Protein AF-A0A1Q8FZE8-F1 (afdb_monomer_lite)

Structure (mmCIF, N/CA/C/O backbone):
data_AF-A0A1Q8FZE8-F1
#
_entry.id   AF-A0A1Q8FZE8-F1
#
loop_
_atom_site.group_PDB
_atom_site.id
_atom_site.type_symbol
_atom_site.label_atom_id
_atom_site.label_alt_id
_atom_site.label_comp_id
_atom_site.label_asym_id
_atom_site.label_entity_id
_atom_site.label_seq_id
_atom_site.pdbx_PDB_ins_code
_atom_site.Cartn_x
_atom_site.Cartn_y
_atom_site.Cartn_z
_atom_site.occupancy
_atom_site.B_iso_or_equiv
_atom_site.auth_seq_id
_atom_site.auth_comp_id
_atom_site.auth_asym_id
_atom_site.auth_atom_id
_atom_site.pdbx_PDB_model_num
ATOM 1 N N . MET A 1 1 ? 19.297 -3.345 -14.643 1.00 51.31 1 MET A N 1
ATOM 2 C CA . MET A 1 1 ? 18.632 -2.018 -14.655 1.00 51.31 1 MET A CA 1
ATOM 3 C C . MET A 1 1 ? 17.106 -2.091 -14.813 1.00 51.31 1 MET A C 1
ATOM 5 O O . MET A 1 1 ? 16.463 -1.093 -14.536 1.00 51.31 1 MET A O 1
ATOM 9 N N . ALA A 1 2 ? 16.501 -3.230 -15.193 1.00 52.94 2 ALA A N 1
ATOM 10 C CA . ALA A 1 2 ? 15.039 -3.354 -15.316 1.00 52.94 2 ALA A CA 1
ATOM 11 C C . ALA A 1 2 ? 14.303 -3.495 -13.966 1.00 52.94 2 ALA A C 1
ATOM 13 O O . ALA A 1 2 ? 13.233 -2.916 -13.794 1.00 52.94 2 ALA A O 1
ATOM 14 N N . ASP A 1 3 ? 14.894 -4.191 -12.987 1.00 61.41 3 ASP A N 1
ATOM 15 C CA . ASP A 1 3 ? 14.265 -4.379 -11.671 1.00 61.41 3 ASP A CA 1
ATOM 16 C C . ASP A 1 3 ? 14.015 -3.067 -10.923 1.00 61.41 3 ASP A C 1
ATOM 18 O O . ASP A 1 3 ? 13.009 -2.943 -10.229 1.00 61.41 3 ASP A O 1
ATOM 22 N N . SER A 1 4 ? 14.880 -2.057 -11.073 1.00 79.00 4 SER A N 1
ATOM 23 C CA . SER A 1 4 ? 14.751 -0.817 -10.297 1.00 79.00 4 SER A CA 1
ATOM 24 C C . SER A 1 4 ? 13.526 0.009 -10.691 1.00 79.00 4 SER A C 1
ATOM 26 O O . SER A 1 4 ? 12.917 0.623 -9.817 1.00 79.00 4 SER A O 1
ATOM 28 N N . VAL A 1 5 ? 13.125 -0.008 -11.967 1.00 88.81 5 VAL A N 1
ATOM 29 C CA . VAL A 1 5 ? 11.954 0.738 -12.458 1.00 88.81 5 VAL A CA 1
ATOM 30 C C . VAL A 1 5 ? 10.668 0.141 -11.893 1.00 88.81 5 VAL A C 1
ATOM 32 O O . VAL A 1 5 ? 9.841 0.864 -11.337 1.00 88.81 5 VAL A O 1
ATOM 35 N N . TRP A 1 6 ? 10.515 -1.182 -11.968 1.00 87.88 6 TRP A N 1
ATOM 36 C CA . TRP A 1 6 ? 9.330 -1.872 -11.453 1.00 87.88 6 TRP A CA 1
ATOM 37 C C . TRP A 1 6 ? 9.262 -1.850 -9.927 1.00 87.88 6 TRP A C 1
ATOM 39 O O . TRP A 1 6 ? 8.197 -1.608 -9.368 1.00 87.88 6 TRP A O 1
ATOM 49 N N . THR A 1 7 ? 10.407 -1.981 -9.258 1.00 89.62 7 THR A N 1
ATOM 50 C CA . THR A 1 7 ? 10.539 -1.816 -7.803 1.00 89.62 7 THR A CA 1
ATOM 51 C C . THR A 1 7 ? 10.122 -0.411 -7.357 1.00 89.62 7 THR A C 1
ATOM 53 O O . THR A 1 7 ? 9.358 -0.250 -6.402 1.00 89.62 7 THR A O 1
ATOM 56 N N . ALA A 1 8 ? 10.587 0.629 -8.060 1.00 90.19 8 ALA A N 1
ATOM 57 C CA . ALA A 1 8 ? 10.209 2.010 -7.777 1.00 90.19 8 ALA A CA 1
ATOM 58 C C . ALA A 1 8 ? 8.712 2.247 -8.016 1.00 90.19 8 ALA A C 1
ATOM 60 O O . ALA A 1 8 ? 8.058 2.882 -7.188 1.00 90.19 8 ALA A O 1
ATOM 61 N N . ARG A 1 9 ? 8.158 1.688 -9.100 1.00 90.94 9 ARG A N 1
ATOM 62 C CA . ARG A 1 9 ? 6.729 1.780 -9.418 1.00 90.94 9 ARG A CA 1
ATOM 63 C C . ARG A 1 9 ? 5.866 1.080 -8.369 1.00 90.94 9 ARG A C 1
ATOM 65 O O . ARG A 1 9 ? 4.940 1.697 -7.858 1.00 90.94 9 ARG A O 1
ATOM 72 N N . ALA A 1 10 ? 6.197 -0.151 -7.975 1.00 90.38 10 ALA A N 1
ATOM 73 C CA . ALA A 1 10 ? 5.471 -0.891 -6.939 1.00 90.38 10 ALA A CA 1
ATOM 74 C C . ALA A 1 10 ? 5.460 -0.134 -5.601 1.00 90.38 10 ALA A C 1
ATOM 76 O O . ALA A 1 10 ? 4.413 0.020 -4.969 1.00 90.38 10 ALA A O 1
ATOM 77 N N . LYS A 1 11 ? 6.614 0.415 -5.201 1.00 91.25 11 LYS A N 1
ATOM 78 C CA . LYS A 1 11 ? 6.738 1.282 -4.023 1.00 91.25 11 LYS A CA 1
ATOM 79 C C . LYS A 1 11 ? 5.864 2.533 -4.127 1.00 91.25 11 LYS A C 1
ATOM 81 O O . LYS A 1 11 ? 5.212 2.893 -3.148 1.00 91.25 11 LYS A O 1
ATOM 86 N N . ALA A 1 12 ? 5.879 3.212 -5.274 1.00 91.94 12 ALA A N 1
ATOM 87 C CA . ALA A 1 12 ? 5.095 4.424 -5.496 1.00 91.94 12 ALA A CA 1
ATOM 88 C C . ALA A 1 12 ? 3.590 4.136 -5.429 1.00 91.94 12 ALA A C 1
ATOM 90 O O . ALA A 1 12 ? 2.874 4.835 -4.716 1.00 91.94 12 ALA A O 1
ATOM 91 N N . ILE A 1 13 ? 3.141 3.061 -6.081 1.00 92.31 13 ILE A N 1
ATOM 92 C CA . ILE A 1 13 ? 1.746 2.614 -6.063 1.00 92.31 13 ILE A CA 1
ATOM 93 C C . ILE A 1 13 ? 1.299 2.333 -4.627 1.00 92.31 13 ILE A C 1
ATOM 95 O O . ILE A 1 13 ? 0.331 2.933 -4.162 1.00 92.31 13 ILE A O 1
ATOM 99 N N . LEU A 1 14 ? 2.029 1.492 -3.888 1.00 92.06 14 LEU A N 1
ATOM 100 C CA . LEU A 1 14 ? 1.638 1.123 -2.527 1.00 92.06 14 LEU A CA 1
ATOM 101 C C . LEU A 1 14 ? 1.600 2.341 -1.592 1.00 92.06 14 LEU A C 1
ATOM 103 O O . LEU A 1 14 ? 0.659 2.495 -0.817 1.00 92.06 14 LEU A O 1
ATOM 107 N N . LYS A 1 15 ? 2.567 3.260 -1.712 1.00 91.50 15 LYS A N 1
ATOM 108 C CA . LYS A 1 15 ? 2.536 4.531 -0.972 1.00 91.50 15 LYS A CA 1
ATOM 109 C C . LYS A 1 15 ? 1.355 5.413 -1.364 1.00 91.50 15 LYS A C 1
ATOM 111 O O . LYS A 1 15 ? 0.763 6.034 -0.490 1.00 91.50 15 LYS A O 1
ATOM 116 N N . SER A 1 16 ? 1.018 5.490 -2.650 1.00 93.44 16 SER A N 1
ATOM 117 C CA . SER A 1 16 ? -0.118 6.290 -3.112 1.00 93.44 16 SER A CA 1
ATOM 118 C C . SER A 1 16 ? -1.435 5.767 -2.535 1.00 93.44 16 SER A C 1
ATOM 120 O O . SER A 1 16 ? -2.251 6.558 -2.073 1.00 93.44 16 SER A O 1
ATOM 122 N N . GLU A 1 17 ? -1.595 4.444 -2.453 1.00 93.25 17 GLU A N 1
ATOM 123 C CA . GLU A 1 17 ? -2.758 3.806 -1.839 1.00 93.25 17 GLU A CA 1
ATOM 124 C C . GLU A 1 17 ? -2.821 4.061 -0.332 1.00 93.25 17 GLU A C 1
ATOM 126 O O . GLU A 1 17 ? -3.875 4.435 0.182 1.00 93.25 17 GLU A O 1
ATOM 131 N N . MET A 1 18 ? -1.690 3.963 0.374 1.00 92.94 18 MET A N 1
ATOM 132 C CA . MET A 1 18 ? -1.614 4.339 1.791 1.00 92.94 18 MET A CA 1
ATOM 133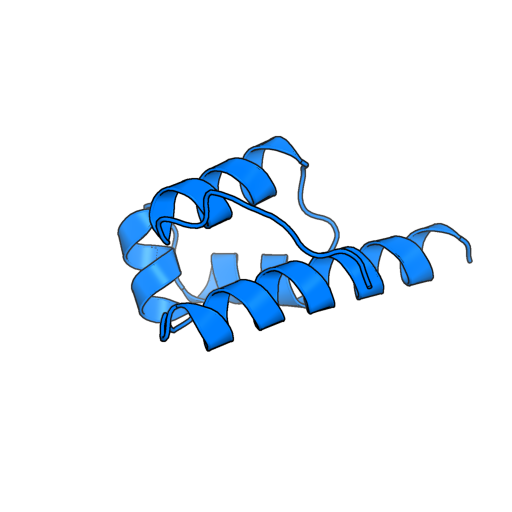 C C . MET A 1 18 ? -2.056 5.792 2.013 1.00 92.94 18 MET A C 1
ATOM 135 O O . MET A 1 18 ? -2.888 6.051 2.882 1.00 92.94 18 MET A O 1
ATOM 139 N N . THR A 1 19 ? -1.574 6.727 1.188 1.00 92.81 19 THR A N 1
ATOM 140 C CA . THR A 1 19 ? -1.971 8.142 1.256 1.00 92.81 19 THR A CA 1
ATOM 141 C C . THR A 1 19 ? -3.459 8.333 0.955 1.00 92.81 19 THR A C 1
ATOM 143 O O . THR A 1 19 ? -4.137 9.040 1.695 1.00 92.81 19 THR A O 1
ATOM 146 N N . ARG A 1 20 ? -4.002 7.675 -0.081 1.00 91.75 20 ARG A N 1
ATOM 147 C CA . ARG A 1 20 ? -5.436 7.734 -0.437 1.00 91.75 20 ARG A CA 1
ATOM 148 C C . ARG A 1 20 ? -6.336 7.208 0.682 1.00 91.75 20 ARG A C 1
ATOM 150 O O . ARG A 1 20 ? -7.447 7.701 0.852 1.00 91.75 20 ARG A O 1
ATOM 157 N N . LYS A 1 21 ? -5.870 6.208 1.434 1.00 93.06 21 LYS A N 1
ATOM 158 C CA . LYS A 1 21 ? -6.586 5.618 2.574 1.00 93.06 21 LYS A CA 1
ATOM 159 C C . LYS A 1 21 ? -6.306 6.316 3.907 1.00 93.06 21 LYS A C 1
ATOM 16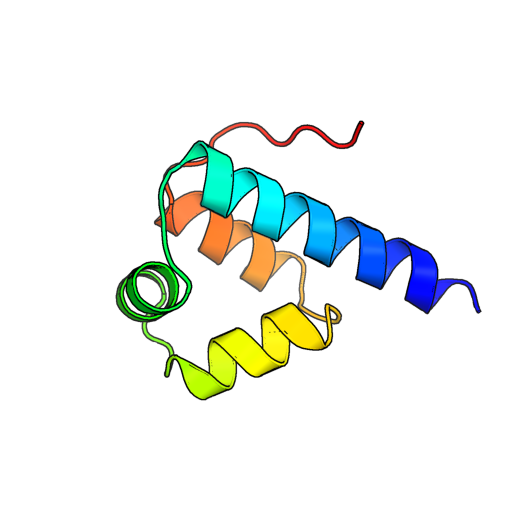1 O O . LYS A 1 21 ? -6.930 5.955 4.899 1.00 93.06 21 LYS A O 1
ATOM 166 N N . GLY A 1 22 ? -5.397 7.293 3.943 1.00 94.31 22 GLY A N 1
ATOM 167 C CA . GLY A 1 22 ? -5.003 7.984 5.172 1.00 94.31 22 GLY A CA 1
ATOM 168 C C . GLY A 1 22 ? -4.306 7.076 6.191 1.00 94.31 22 GLY A C 1
ATOM 169 O O . GLY A 1 22 ? -4.422 7.312 7.387 1.00 94.31 22 GLY A O 1
ATOM 170 N N . VAL A 1 23 ? -3.618 6.025 5.733 1.00 95.06 23 VAL A N 1
ATOM 171 C CA . VAL A 1 23 ? -2.967 5.024 6.593 1.00 95.06 23 VAL A CA 1
ATOM 172 C C . VAL A 1 23 ? -1.470 5.312 6.687 1.00 95.06 23 VAL A C 1
ATOM 174 O O . VAL A 1 23 ? -0.781 5.394 5.667 1.00 95.06 23 VAL A O 1
ATOM 177 N N . SER A 1 24 ? -0.943 5.436 7.907 1.00 94.25 24 SER A N 1
ATOM 178 C CA . SER A 1 24 ? 0.496 5.595 8.125 1.00 94.25 24 SER A CA 1
ATOM 179 C C . SER A 1 24 ? 1.242 4.255 8.057 1.00 94.25 24 SER A C 1
ATOM 181 O O . SER A 1 24 ? 0.655 3.174 8.084 1.00 94.25 24 SER A O 1
ATOM 183 N N . VAL A 1 25 ? 2.577 4.306 7.990 1.00 92.38 25 VAL A N 1
ATOM 184 C CA . VAL A 1 25 ? 3.416 3.094 8.059 1.00 92.38 25 VAL A CA 1
ATOM 185 C C . VAL A 1 25 ? 3.205 2.356 9.383 1.00 92.38 25 VAL A C 1
ATOM 187 O O . VAL A 1 25 ? 3.180 1.129 9.383 1.00 92.38 25 VAL A O 1
ATOM 190 N N . ARG A 1 26 ? 2.992 3.086 10.485 1.00 93.94 26 ARG A N 1
ATOM 191 C CA . ARG A 1 26 ? 2.699 2.503 11.798 1.00 93.94 26 ARG A CA 1
ATOM 192 C C . ARG A 1 26 ? 1.372 1.749 11.793 1.00 93.94 26 ARG A C 1
ATOM 194 O O . ARG A 1 26 ? 1.337 0.584 12.169 1.00 93.94 26 ARG A O 1
ATOM 201 N N . ASP A 1 27 ? 0.314 2.376 11.285 1.00 94.25 27 ASP A N 1
ATOM 202 C CA . ASP A 1 27 ? -1.020 1.763 11.227 1.00 94.25 27 ASP A CA 1
ATOM 203 C C . ASP A 1 27 ? -1.025 0.522 10.325 1.00 94.25 27 ASP A C 1
ATOM 205 O O . ASP A 1 27 ? -1.636 -0.498 10.642 1.00 94.25 27 ASP A O 1
ATOM 209 N N . LEU A 1 28 ? -0.315 0.587 9.192 1.00 94.19 28 LEU A N 1
ATOM 210 C CA . LEU A 1 28 ? -0.155 -0.563 8.309 1.00 94.19 28 LEU A CA 1
ATOM 211 C C . LEU A 1 28 ? 0.593 -1.698 9.015 1.00 94.19 28 LEU A C 1
ATOM 213 O O . LEU A 1 28 ? 0.183 -2.848 8.888 1.00 94.19 28 LEU A O 1
ATOM 217 N N . ALA A 1 29 ? 1.651 -1.382 9.766 1.00 95.06 29 ALA A N 1
ATOM 218 C CA . ALA A 1 29 ? 2.442 -2.361 10.508 1.00 95.06 29 ALA A CA 1
ATOM 219 C C . ALA A 1 29 ? 1.591 -3.094 11.553 1.00 95.06 29 ALA A C 1
ATOM 221 O O . ALA A 1 29 ? 1.616 -4.322 11.604 1.00 95.06 29 ALA A O 1
ATOM 222 N N . GLU A 1 30 ? 0.764 -2.355 12.296 1.00 94.75 30 GLU A N 1
ATOM 223 C CA . GLU A 1 30 ? -0.201 -2.919 13.244 1.00 94.75 30 GLU A CA 1
ATOM 224 C C . GLU A 1 30 ? -1.213 -3.843 12.547 1.00 94.75 30 GLU A C 1
ATOM 226 O O . GLU A 1 30 ? -1.454 -4.957 13.009 1.00 94.75 30 GLU A O 1
ATOM 231 N N . LYS A 1 31 ? -1.758 -3.432 11.394 1.00 93.00 31 LYS A N 1
ATOM 232 C CA . LYS A 1 31 ? -2.756 -4.218 10.648 1.00 93.00 31 LYS A CA 1
ATOM 233 C C . LYS A 1 31 ? -2.200 -5.501 10.026 1.00 93.00 31 LYS A C 1
ATOM 235 O O . LYS A 1 31 ? -2.924 -6.489 9.949 1.00 93.00 31 LYS A O 1
ATOM 240 N N . VAL A 1 32 ? -0.950 -5.495 9.557 1.00 92.62 32 VAL A N 1
ATOM 241 C CA . VAL A 1 32 ? -0.313 -6.687 8.957 1.00 92.62 32 VAL A CA 1
ATOM 242 C C . VAL A 1 32 ? 0.454 -7.537 9.974 1.00 92.62 32 VAL A C 1
ATOM 244 O O . VAL A 1 32 ? 0.970 -8.591 9.610 1.00 92.62 32 VAL A O 1
ATOM 247 N N . GLY A 1 33 ? 0.532 -7.097 11.235 1.00 92.31 33 GLY A N 1
ATOM 248 C CA . GLY A 1 33 ? 1.260 -7.794 12.295 1.00 92.31 33 GLY A CA 1
ATOM 249 C C . GLY A 1 33 ? 2.783 -7.749 12.135 1.00 92.31 33 GLY A C 1
ATOM 250 O O . GLY A 1 33 ? 3.468 -8.680 12.552 1.00 92.31 33 GLY A O 1
ATOM 251 N N . GLU A 1 34 ? 3.330 -6.693 11.523 1.00 89.38 34 GLU A N 1
ATOM 252 C CA . GLU A 1 34 ? 4.778 -6.494 11.398 1.00 89.38 34 GLU A CA 1
ATOM 253 C C . GLU A 1 34 ? 5.311 -5.396 12.317 1.00 89.38 34 GLU A C 1
ATOM 255 O O . GLU A 1 34 ? 4.607 -4.488 12.746 1.00 89.38 34 GLU A O 1
ATOM 260 N N . ASN A 1 35 ? 6.617 -5.445 12.584 1.00 94.19 35 ASN A N 1
ATOM 261 C CA . ASN A 1 35 ? 7.307 -4.327 13.209 1.00 94.19 35 ASN A CA 1
ATOM 262 C C . ASN A 1 35 ? 7.415 -3.149 12.225 1.00 94.19 35 ASN A C 1
ATOM 264 O O . ASN A 1 35 ? 7.872 -3.328 11.093 1.00 94.19 35 ASN A O 1
ATOM 268 N N . GLU A 1 36 ? 7.091 -1.937 12.681 1.00 93.12 36 GLU A N 1
ATOM 269 C CA . GLU A 1 36 ? 7.124 -0.708 11.873 1.00 93.12 36 GLU A CA 1
ATOM 270 C C . GLU A 1 36 ? 8.454 -0.514 11.1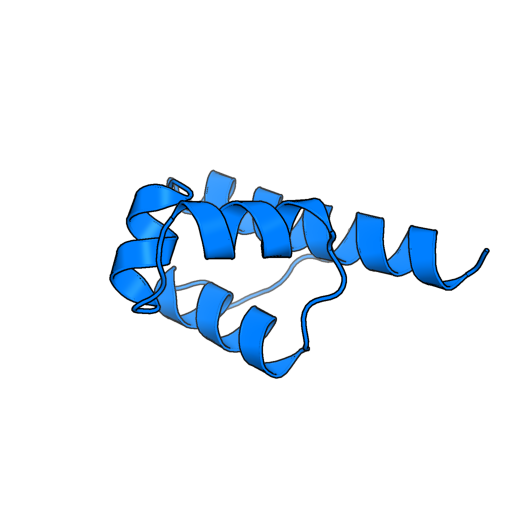28 1.00 93.12 36 GLU A C 1
ATOM 272 O O . GLU A 1 36 ? 8.468 -0.172 9.946 1.00 93.12 36 GLU A O 1
ATOM 277 N N . ARG A 1 37 ? 9.590 -0.808 11.774 1.00 92.69 37 ARG A N 1
ATOM 278 C CA . ARG A 1 37 ? 10.920 -0.658 11.167 1.00 92.69 37 ARG A CA 1
ATOM 279 C C . ARG A 1 37 ? 11.175 -1.696 10.073 1.00 92.69 37 ARG A C 1
ATOM 281 O O . ARG A 1 37 ? 11.778 -1.367 9.052 1.00 92.69 37 ARG A O 1
ATOM 288 N N . SER A 1 38 ? 10.720 -2.937 10.267 1.00 90.50 38 SER A N 1
ATOM 289 C CA . SER A 1 38 ? 10.783 -3.996 9.243 1.00 90.50 38 SER A CA 1
ATOM 290 C C . SER A 1 38 ? 9.953 -3.601 8.024 1.00 90.50 38 SER A C 1
ATOM 292 O O . SER A 1 38 ? 10.454 -3.612 6.895 1.00 90.50 38 SER A O 1
ATOM 294 N N . LEU A 1 39 ? 8.719 -3.156 8.270 1.00 92.56 39 LEU A N 1
ATOM 295 C CA . LEU A 1 39 ? 7.796 -2.715 7.238 1.00 92.56 39 LEU A CA 1
ATOM 296 C C . LEU A 1 39 ? 8.363 -1.523 6.453 1.00 92.56 39 LEU A C 1
ATOM 298 O O . LEU A 1 39 ? 8.431 -1.563 5.225 1.00 92.56 39 LEU A O 1
ATOM 302 N N . ALA A 1 40 ? 8.847 -0.493 7.150 1.00 91.12 40 ALA A N 1
ATOM 303 C CA . ALA A 1 40 ? 9.454 0.684 6.538 1.00 91.12 40 ALA A CA 1
ATOM 304 C C . ALA A 1 40 ? 10.649 0.313 5.646 1.00 91.12 40 ALA A C 1
ATOM 306 O O . ALA A 1 40 ? 10.782 0.832 4.535 1.00 91.12 40 ALA A O 1
ATOM 307 N N . ASN A 1 41 ? 11.489 -0.628 6.086 1.00 91.50 41 ASN A N 1
ATOM 308 C CA . ASN A 1 41 ? 12.617 -1.118 5.296 1.00 91.50 41 ASN A CA 1
ATOM 309 C C . ASN A 1 41 ? 12.162 -1.867 4.033 1.00 91.50 41 ASN A C 1
ATOM 311 O O . ASN A 1 41 ? 12.729 -1.639 2.962 1.00 91.50 41 ASN A O 1
ATOM 315 N N . LYS A 1 42 ? 11.128 -2.715 4.127 1.00 90.00 42 LYS A N 1
ATOM 316 C CA . LYS A 1 42 ? 10.536 -3.419 2.973 1.00 90.00 42 LYS A CA 1
ATOM 317 C C . LYS A 1 42 ? 9.937 -2.441 1.964 1.00 90.00 42 LYS A C 1
ATOM 319 O O . LYS A 1 42 ? 10.275 -2.498 0.783 1.00 90.00 42 LYS A O 1
ATOM 324 N N . LEU A 1 43 ? 9.136 -1.485 2.436 1.00 89.94 43 LEU A N 1
ATOM 325 C CA . LEU A 1 43 ? 8.561 -0.422 1.607 1.00 89.94 43 LEU A CA 1
ATOM 326 C C . LEU A 1 43 ? 9.644 0.460 0.976 1.00 89.94 43 LEU A C 1
ATOM 328 O O . LEU A 1 43 ? 9.513 0.890 -0.168 1.00 89.94 43 LEU A O 1
ATOM 332 N N . SER A 1 44 ? 10.731 0.740 1.700 1.00 87.75 44 SER A N 1
ATOM 333 C CA . SER A 1 44 ? 11.833 1.550 1.181 1.00 87.75 44 SER A CA 1
ATOM 334 C C . SER A 1 44 ? 12.598 0.835 0.067 1.00 87.75 44 SER A C 1
ATOM 336 O O . SER A 1 44 ? 12.877 1.461 -0.960 1.00 87.75 44 SER A O 1
ATOM 338 N N . ARG A 1 45 ? 12.881 -0.464 0.243 1.00 85.81 45 ARG A N 1
ATOM 339 C CA . ARG A 1 45 ? 13.565 -1.309 -0.748 1.00 85.81 45 ARG A CA 1
ATOM 340 C C . ARG A 1 45 ? 12.698 -1.618 -1.967 1.00 85.81 45 ARG A C 1
ATOM 342 O O . ARG A 1 45 ? 13.255 -1.822 -3.034 1.00 85.81 45 ARG A O 1
ATOM 349 N N . GLY A 1 46 ? 11.372 -1.671 -1.816 1.00 82.44 46 GLY A N 1
ATOM 350 C CA . GLY A 1 46 ? 10.402 -1.904 -2.897 1.00 82.44 46 GLY A CA 1
ATOM 351 C C . GLY A 1 46 ? 10.388 -3.328 -3.472 1.00 82.44 46 GLY A C 1
ATOM 352 O O . GLY A 1 46 ? 9.483 -3.664 -4.225 1.00 82.44 46 GLY A O 1
ATOM 353 N N . ALA A 1 47 ? 11.367 -4.168 -3.124 1.00 82.81 47 ALA A N 1
ATOM 354 C CA . ALA A 1 47 ? 11.473 -5.561 -3.551 1.00 82.81 47 ALA A CA 1
ATOM 355 C C . ALA A 1 47 ? 10.659 -6.482 -2.624 1.00 82.81 47 ALA A C 1
ATOM 357 O O . ALA A 1 47 ? 11.199 -7.376 -1.972 1.00 82.81 47 ALA A O 1
ATOM 358 N N . PHE A 1 48 ? 9.364 -6.200 -2.489 1.00 88.81 48 PHE A N 1
ATOM 359 C CA . PHE A 1 48 ? 8.429 -7.053 -1.760 1.00 88.81 48 PHE A CA 1
ATOM 360 C C . PHE A 1 48 ? 7.694 -7.996 -2.716 1.00 88.81 48 PHE A C 1
ATOM 362 O O . PHE A 1 48 ? 7.570 -7.732 -3.910 1.00 88.81 48 PHE A O 1
ATOM 369 N N . THR A 1 49 ? 7.207 -9.117 -2.190 1.00 90.94 49 THR A N 1
ATOM 370 C CA . THR A 1 49 ? 6.443 -10.084 -2.983 1.00 90.94 49 THR A CA 1
ATOM 371 C C . THR A 1 49 ? 5.051 -9.542 -3.307 1.00 90.94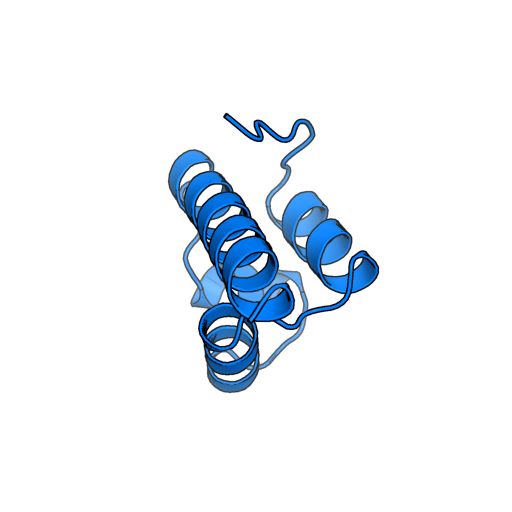 49 THR A C 1
ATOM 373 O O . THR A 1 49 ? 4.497 -8.723 -2.570 1.00 90.94 49 THR A O 1
ATOM 376 N N . ALA A 1 50 ? 4.438 -10.049 -4.380 1.00 90.44 50 ALA A N 1
ATOM 377 C CA . ALA A 1 50 ? 3.048 -9.727 -4.706 1.00 90.44 50 ALA A CA 1
ATOM 378 C C . ALA A 1 50 ? 2.082 -10.115 -3.569 1.00 90.44 50 ALA A C 1
ATOM 380 O O . ALA A 1 50 ? 1.148 -9.376 -3.280 1.00 90.44 50 ALA A O 1
ATOM 381 N N . ALA A 1 51 ? 2.342 -11.226 -2.868 1.00 93.06 51 ALA A N 1
ATOM 382 C CA . ALA A 1 51 ? 1.548 -11.647 -1.713 1.00 93.06 51 ALA A CA 1
ATOM 383 C C . ALA A 1 51 ? 1.568 -10.605 -0.582 1.00 93.06 51 ALA A C 1
ATOM 385 O O . ALA A 1 51 ? 0.516 -10.251 -0.058 1.00 93.06 51 ALA A O 1
ATOM 386 N N . PHE A 1 52 ? 2.745 -10.061 -0.256 1.00 92.38 52 PHE A N 1
ATOM 387 C CA . PHE A 1 52 ? 2.865 -8.989 0.733 1.00 92.38 52 PHE A CA 1
ATOM 388 C C . PHE A 1 52 ? 2.149 -7.713 0.273 1.00 92.38 52 PHE A C 1
ATOM 390 O O . PHE A 1 52 ? 1.452 -7.076 1.057 1.00 92.38 52 PHE A O 1
ATOM 397 N N . MET A 1 53 ? 2.266 -7.357 -1.010 1.00 92.50 53 MET A N 1
ATOM 398 C CA . MET A 1 53 ? 1.544 -6.210 -1.564 1.00 92.50 53 MET A CA 1
ATOM 399 C C . MET A 1 53 ? 0.028 -6.363 -1.394 1.00 92.50 53 MET A C 1
ATOM 401 O O . MET A 1 53 ? -0.623 -5.436 -0.920 1.00 92.50 53 MET A O 1
ATOM 405 N N . LEU A 1 54 ? -0.526 -7.531 -1.732 1.00 93.25 54 LEU A N 1
ATOM 406 C CA . LEU A 1 54 ? -1.952 -7.824 -1.566 1.00 93.25 54 LEU A CA 1
ATOM 407 C C . LEU A 1 54 ? -2.375 -7.795 -0.096 1.00 93.25 54 LEU A C 1
ATOM 409 O O . LEU A 1 54 ? -3.403 -7.205 0.216 1.00 93.25 54 LEU A O 1
ATOM 413 N N . GLN A 1 55 ? -1.564 -8.353 0.805 1.00 94.00 55 GLN A N 1
ATOM 414 C CA . GLN A 1 55 ? -1.810 -8.287 2.246 1.00 94.00 55 GLN A CA 1
ATOM 415 C C . GLN A 1 55 ? -1.894 -6.834 2.734 1.00 94.00 55 GLN A C 1
ATOM 417 O O . GLN A 1 55 ? -2.805 -6.488 3.483 1.00 94.00 55 GLN A O 1
ATOM 422 N N . CYS A 1 56 ? -0.977 -5.964 2.297 1.00 93.81 56 CYS A N 1
ATOM 423 C CA . CYS A 1 56 ? -1.025 -4.548 2.648 1.00 93.81 56 CYS A CA 1
ATOM 424 C C . CYS A 1 56 ? -2.267 -3.853 2.079 1.00 93.81 56 CYS A C 1
ATOM 426 O O . CYS A 1 56 ? -2.896 -3.074 2.790 1.00 93.81 56 CYS A O 1
ATOM 428 N N . LEU A 1 57 ? -2.622 -4.123 0.819 1.00 94.00 57 LEU A N 1
ATOM 429 C CA . LEU A 1 57 ? -3.800 -3.537 0.172 1.00 94.00 57 LEU A CA 1
ATOM 430 C C . LEU A 1 57 ? -5.100 -3.955 0.870 1.00 94.00 57 LEU A C 1
ATOM 432 O O . LEU A 1 57 ? -5.945 -3.102 1.139 1.00 94.00 57 LEU A O 1
ATOM 436 N N . ASP A 1 58 ? -5.229 -5.231 1.226 1.00 95.00 58 ASP A N 1
ATOM 437 C CA . ASP A 1 58 ? -6.376 -5.755 1.968 1.00 95.00 58 ASP A CA 1
ATOM 438 C C . ASP A 1 58 ? -6.465 -5.138 3.375 1.00 95.00 58 ASP A C 1
ATOM 440 O O . ASP A 1 58 ? -7.504 -4.601 3.764 1.00 95.00 58 ASP A O 1
ATOM 444 N N . ALA A 1 59 ? -5.337 -5.065 4.091 1.00 94.50 59 ALA A N 1
ATOM 445 C CA . ALA A 1 59 ? -5.244 -4.460 5.421 1.00 94.50 59 ALA A CA 1
ATOM 446 C C . ALA A 1 59 ? -5.707 -2.987 5.468 1.00 94.50 59 ALA A C 1
ATOM 448 O O . ALA A 1 59 ? -6.302 -2.542 6.461 1.00 94.50 59 ALA A O 1
ATOM 449 N N . ILE A 1 60 ? -5.453 -2.218 4.402 1.00 93.44 60 ILE A N 1
ATOM 450 C CA . ILE A 1 60 ? -5.893 -0.815 4.271 1.00 93.44 60 ILE A CA 1
ATOM 451 C C . ILE A 1 60 ? -7.260 -0.665 3.587 1.00 93.44 60 ILE A C 1
ATOM 453 O O . ILE A 1 60 ? -7.725 0.457 3.380 1.00 93.44 60 ILE A O 1
ATOM 457 N N . GLY A 1 61 ? -7.916 -1.771 3.226 1.00 92.69 61 GLY A N 1
ATOM 458 C 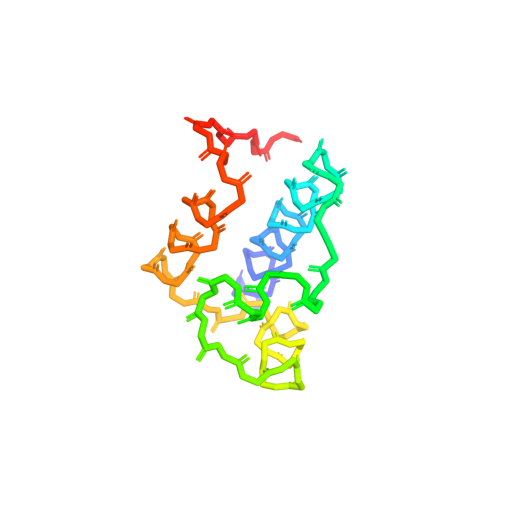CA . GLY A 1 61 ? -9.214 -1.766 2.553 1.00 92.69 61 GLY A CA 1
ATOM 459 C C . GLY A 1 61 ? -9.165 -1.182 1.138 1.00 92.69 61 GLY A C 1
ATOM 460 O O . GLY A 1 61 ? -10.131 -0.551 0.688 1.00 92.69 61 GLY A O 1
ATOM 461 N N . SER A 1 62 ? -8.038 -1.326 0.435 1.00 92.44 62 SER A N 1
ATOM 462 C CA . SER A 1 62 ? -7.950 -0.993 -0.986 1.00 92.44 62 SER A CA 1
ATOM 463 C C . SER A 1 62 ? -8.459 -2.162 -1.831 1.00 92.44 62 SER A C 1
ATOM 465 O O . SER A 1 62 ? -7.953 -3.276 -1.7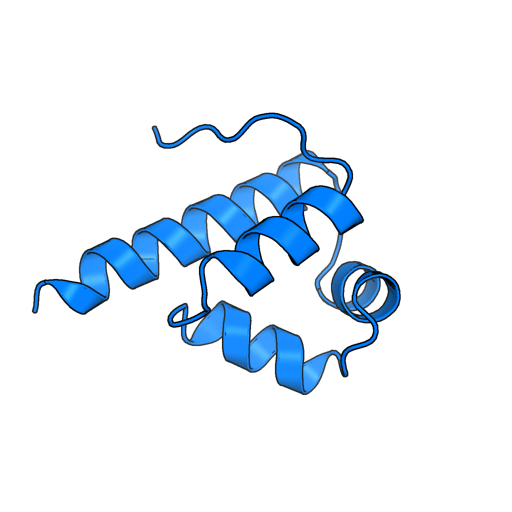55 1.00 92.44 62 SER A O 1
ATOM 467 N N . ARG A 1 63 ? -9.506 -1.900 -2.623 1.00 89.62 63 ARG A N 1
ATOM 468 C CA . ARG A 1 63 ? -10.173 -2.888 -3.494 1.00 89.62 63 ARG A CA 1
ATOM 469 C C . ARG A 1 63 ? -9.839 -2.706 -4.974 1.00 89.62 63 ARG A C 1
ATOM 471 O O . ARG A 1 63 ? -10.276 -3.494 -5.804 1.00 89.62 63 ARG A O 1
ATOM 478 N N . SER A 1 64 ? -9.109 -1.649 -5.308 1.00 89.19 64 SER A N 1
ATOM 479 C CA . SER A 1 64 ? -8.775 -1.271 -6.677 1.00 89.19 64 SER A CA 1
ATOM 480 C C . SER A 1 64 ? -7.395 -0.641 -6.694 1.00 89.19 64 SER A C 1
ATOM 482 O O . SER A 1 64 ? -7.112 0.210 -5.856 1.00 89.19 64 SER A O 1
ATOM 484 N N . LEU A 1 65 ? -6.576 -1.015 -7.672 1.00 88.25 65 LEU A N 1
ATOM 485 C CA . LEU A 1 65 ? -5.234 -0.480 -7.856 1.00 88.25 65 LEU A CA 1
ATOM 486 C C . LEU A 1 65 ? -5.203 0.359 -9.134 1.00 88.25 65 LEU A C 1
ATOM 488 O O . LEU A 1 65 ? -5.593 -0.136 -10.190 1.00 88.25 65 LEU A O 1
ATOM 492 N N . GLN A 1 66 ? -4.752 1.608 -9.040 1.00 86.12 66 GLN A N 1
ATOM 493 C CA . GLN A 1 66 ? -4.433 2.433 -10.209 1.00 86.12 66 GLN A CA 1
ATOM 494 C C . GLN A 1 66 ? -2.929 2.314 -10.480 1.00 86.12 66 GLN A C 1
ATOM 496 O O . GLN A 1 66 ? -2.127 2.341 -9.542 1.00 86.12 66 GLN A O 1
ATOM 501 N N . LEU A 1 67 ? -2.547 2.104 -11.740 1.00 86.50 67 LEU A N 1
ATOM 502 C CA . LEU A 1 67 ? -1.146 1.874 -12.132 1.00 86.50 67 LEU A CA 1
ATOM 503 C C . LEU A 1 67 ? -0.518 3.088 -12.829 1.00 86.50 67 LEU A C 1
ATOM 505 O O . LEU A 1 67 ? 0.688 3.081 -13.089 1.00 86.50 67 LEU A O 1
ATOM 509 N N . ASP A 1 68 ? -1.353 4.052 -13.172 1.00 69.44 68 ASP A N 1
ATOM 510 C CA . ASP A 1 68 ? -1.159 5.249 -13.984 1.00 69.44 68 ASP A CA 1
ATOM 511 C C . ASP A 1 68 ? -0.595 6.445 -13.200 1.00 69.44 68 ASP A C 1
ATOM 513 O O . ASP A 1 68 ? -0.890 6.589 -11.989 1.00 69.44 68 ASP A O 1
#

Foldseek 3Di:
DVVVVVLVLLLVQLVVLCVVLVHDLVNLCVLLVHDSVVSVVCSVRSPDDPVVSVSSCVSSVNPDTDSD

Sequence (68 aa):
MADSVWTARAKAILKSEMTRKGVSVRDLAEKVGENERSLANKLSRGAFTAAFMLQCLDAIGSRSLQLD

pLDDT: mean 89.4, std 8.43, range [51.31, 95.06]

Radius of gyration: 11.28 Å; chains: 1; bounding box: 29×20×29 Å

Secondary structure (DSSP, 8-state):
-HHHHHHHHHHHHHHHHHHHHT--HHHHHHHHT--HHHHHHHHHH----HHHHHHHHHHTT-------